Protein AF-A0A2E7D101-F1 (afdb_monomer)

Radius of gyration: 19.32 Å; C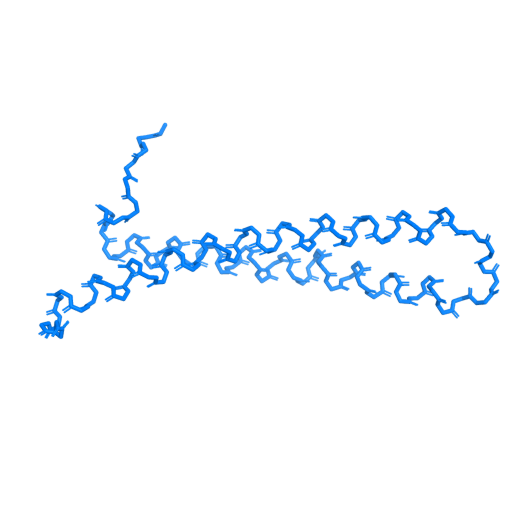α contacts (8 Å, |Δi|>4): 51; chains: 1; bounding box: 44×25×51 Å

Foldseek 3Di:
DPPDPLLPDDLVVLVVVLVVLVVVLVCLVVVNQVVLVVVLVVQVPPPVCPPPVVNVVSVVSNVVSVVVSVVSVVVSVSSVVSNVVVVCVVVVPD

Secondary structure (DSSP, 8-state):
-----GGGS-HHHHHHHHHHHHHHHHHHIIIIIHHHHHHHHHHHH-TT---HHHHHHHHHHHHHHHHHHHHHHHHHHHHHHHHHHHHHHHHT--

Mean predicted aligned error: 6.0 Å

Solvent-accessible surface area (backbone atoms only — not comparable to full-atom values): 5308 Å² total; per-residue (Å²): 127,87,88,66,59,76,80,75,52,55,70,69,55,42,52,54,50,39,50,52,53,50,52,52,47,52,50,40,40,69,74,44,34,51,54,36,51,53,48,38,52,54,56,72,69,38,87,85,61,86,48,66,64,60,54,51,49,41,49,49,56,34,51,56,40,46,52,50,52,51,52,52,50,60,52,43,52,53,36,52,54,42,46,53,56,53,48,28,68,72,73,67,61,126

Nearest PDB structures (foldseek):
  7zch-assembly1_B  TM=8.338E-01  e=1.608E+00  Homo sapiens
  7pg5-assembly1_B  TM=5.801E-01  e=7.870E+00  Homo sapiens

Sequence (94 aa):
MSDRPIESLPLRDLFNDAEKLTRELIDHYEHGLIPKADQLNRTALNDEVDDTGSLRHSASLLLESYEFARQLSKKLDKYYVAIDQSVAKITGET

Structure (mmCIF, N/CA/C/O backbone):
data_AF-A0A2E7D101-F1
#
_entry.id   AF-A0A2E7D101-F1
#
loop_
_atom_site.group_PDB
_atom_site.id
_atom_site.type_symbol
_atom_site.label_atom_id
_atom_site.label_alt_id
_atom_site.label_comp_id
_atom_site.label_asym_id
_atom_site.label_entity_id
_atom_site.label_seq_id
_atom_site.pdbx_PDB_ins_code
_atom_site.Cartn_x
_atom_site.Cartn_y
_atom_site.Cartn_z
_atom_site.occupancy
_atom_site.B_iso_or_equiv
_atom_site.auth_seq_id
_atom_site.auth_comp_id
_atom_site.auth_asym_id
_atom_site.auth_atom_id
_atom_site.pdbx_PDB_model_num
ATOM 1 N N . MET A 1 1 ? 6.691 14.627 17.245 1.00 43.22 1 MET A N 1
ATOM 2 C CA . MET A 1 1 ? 5.264 14.255 17.154 1.00 43.22 1 MET A CA 1
ATOM 3 C C . MET A 1 1 ? 5.065 13.081 18.089 1.00 43.22 1 MET A C 1
ATOM 5 O O . MET A 1 1 ? 5.897 12.188 18.060 1.00 43.22 1 MET A O 1
ATOM 9 N N . SER A 1 2 ? 4.107 13.160 19.012 1.00 45.72 2 SER A N 1
ATOM 10 C CA . SER A 1 2 ? 3.925 12.145 20.054 1.00 45.72 2 SER A CA 1
ATOM 11 C C . SER A 1 2 ? 3.672 10.781 19.419 1.00 45.72 2 SER A C 1
ATOM 13 O O . SER A 1 2 ? 2.697 10.632 18.688 1.00 45.72 2 SER A O 1
ATOM 15 N N . ASP A 1 3 ? 4.554 9.826 19.704 1.00 60.56 3 ASP A N 1
ATOM 16 C CA . ASP A 1 3 ? 4.521 8.441 19.228 1.00 60.56 3 ASP A CA 1
ATOM 17 C C . ASP A 1 3 ? 3.421 7.675 19.979 1.00 60.56 3 ASP A C 1
ATOM 19 O O . ASP A 1 3 ? 3.666 6.834 20.843 1.00 60.56 3 ASP A O 1
ATOM 23 N N . ARG A 1 4 ? 2.172 8.106 19.779 1.00 66.62 4 ARG A N 1
ATOM 24 C CA . ARG A 1 4 ? 1.017 7.451 20.382 1.00 66.62 4 ARG A CA 1
ATOM 25 C C . ARG A 1 4 ? 0.778 6.148 19.618 1.00 66.62 4 ARG A C 1
ATOM 27 O O . ARG A 1 4 ? 0.719 6.200 18.389 1.00 66.62 4 ARG A O 1
ATOM 34 N N . PRO A 1 5 ? 0.619 5.010 20.315 1.00 82.88 5 PRO A N 1
ATOM 35 C CA . PRO A 1 5 ? 0.288 3.745 19.672 1.00 82.88 5 PRO A CA 1
ATOM 36 C C . PRO A 1 5 ? -0.947 3.914 18.785 1.00 82.88 5 PRO A C 1
ATOM 38 O O . PRO A 1 5 ? -1.885 4.617 19.176 1.00 82.88 5 PRO A O 1
ATOM 41 N N . ILE A 1 6 ? -0.953 3.286 17.608 1.00 87.25 6 ILE A N 1
ATOM 42 C CA . ILE A 1 6 ? -2.058 3.370 16.641 1.00 87.25 6 ILE A CA 1
ATOM 43 C C . ILE A 1 6 ? -3.392 2.972 17.293 1.00 87.25 6 ILE A C 1
ATOM 45 O O . ILE A 1 6 ? -4.422 3.582 17.034 1.00 87.25 6 ILE A O 1
ATOM 49 N N . GLU A 1 7 ? -3.350 2.046 18.249 1.00 85.50 7 GLU A N 1
ATOM 50 C CA . GLU A 1 7 ? -4.492 1.540 19.013 1.00 85.50 7 GLU A CA 1
ATOM 51 C C . GLU A 1 7 ? -5.105 2.578 19.969 1.00 85.50 7 GLU A C 1
ATOM 53 O O . GLU A 1 7 ? -6.201 2.375 20.487 1.00 85.50 7 GLU A O 1
ATOM 58 N N . SER A 1 8 ? -4.399 3.679 20.235 1.00 86.62 8 SER A N 1
ATOM 59 C CA . SER A 1 8 ? -4.878 4.782 21.080 1.00 86.62 8 SER A CA 1
ATOM 60 C C . SER A 1 8 ? -5.547 5.910 20.291 1.00 86.62 8 SER A C 1
ATOM 62 O O . SER A 1 8 ? -6.031 6.875 20.891 1.00 86.62 8 SER A O 1
ATOM 64 N N . LEU A 1 9 ? -5.569 5.813 18.959 1.00 91.06 9 LEU A N 1
ATOM 65 C CA . LEU A 1 9 ? -6.212 6.803 18.104 1.00 91.0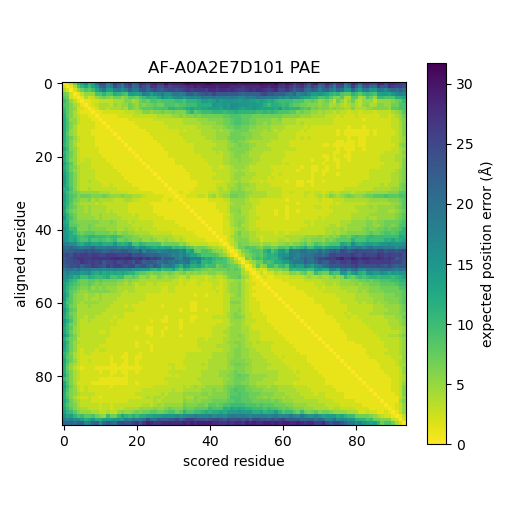6 9 LEU A CA 1
ATOM 66 C C . LEU A 1 9 ? -7.740 6.629 18.118 1.00 91.06 9 LEU A C 1
ATOM 68 O O . LEU A 1 9 ? -8.240 5.503 18.135 1.00 91.06 9 LEU A O 1
ATOM 72 N N . PRO A 1 10 ? -8.509 7.731 18.072 1.00 94.12 10 PRO A N 1
ATOM 73 C CA . PRO A 1 10 ? -9.944 7.667 17.827 1.00 94.12 10 PRO A CA 1
ATOM 74 C C . PRO A 1 10 ? -10.263 6.939 16.515 1.00 94.12 10 PRO A C 1
ATOM 76 O O . PRO A 1 10 ? -9.579 7.134 15.513 1.00 94.12 10 PRO A O 1
ATOM 79 N N . LEU A 1 11 ? -11.367 6.181 16.477 1.00 94.00 11 LEU A N 1
ATOM 80 C CA . LEU A 1 11 ? -11.786 5.428 15.283 1.00 94.00 11 LEU A CA 1
ATOM 81 C C . LEU A 1 11 ? -11.904 6.309 14.027 1.00 94.00 11 LEU A C 1
ATOM 83 O O . LEU A 1 11 ? -11.515 5.905 12.936 1.00 94.00 11 LEU A O 1
ATOM 87 N N . ARG A 1 12 ? -12.394 7.544 14.183 1.00 95.81 12 ARG A N 1
ATOM 88 C CA . ARG A 1 12 ? -12.453 8.521 13.088 1.00 95.81 12 ARG A CA 1
ATOM 89 C C . ARG A 1 12 ? -11.065 8.840 12.525 1.00 95.81 12 ARG A C 1
ATOM 91 O O . ARG A 1 12 ? -10.921 8.957 11.313 1.00 95.81 12 ARG A O 1
ATOM 98 N N . ASP A 1 13 ? -10.068 8.988 13.390 1.00 95.88 13 ASP A N 1
ATOM 99 C CA . ASP A 1 13 ? -8.701 9.303 12.977 1.00 95.88 13 ASP A CA 1
ATOM 100 C C . ASP A 1 13 ? -8.044 8.094 12.305 1.00 95.88 13 ASP A C 1
ATOM 102 O O . ASP A 1 13 ? -7.385 8.263 11.282 1.00 95.88 13 ASP A O 1
ATOM 106 N N . LEU A 1 14 ? -8.321 6.877 12.792 1.00 95.81 14 LEU A N 1
ATOM 107 C CA . LEU A 1 14 ? -7.910 5.638 12.125 1.00 95.81 14 LEU A CA 1
ATOM 108 C C . LEU A 1 14 ? -8.437 5.557 10.687 1.00 95.81 14 LEU A C 1
ATOM 110 O O . LEU A 1 14 ? -7.659 5.298 9.772 1.00 95.81 14 LEU A O 1
ATOM 114 N N . PHE A 1 15 ? -9.731 5.821 10.473 1.00 96.88 15 PHE A N 1
ATOM 115 C CA . PHE A 1 15 ? -10.316 5.835 9.129 1.00 96.88 15 PHE A CA 1
ATOM 116 C C . PHE A 1 15 ? -9.717 6.928 8.240 1.00 96.88 15 PHE A C 1
ATOM 118 O O . PHE A 1 15 ? -9.366 6.649 7.096 1.00 96.88 15 PHE A O 1
ATOM 125 N N . ASN A 1 16 ? -9.564 8.151 8.757 1.00 97.06 16 ASN A N 1
ATOM 126 C CA . ASN A 1 16 ? -8.987 9.259 7.992 1.00 97.06 16 ASN A CA 1
ATOM 127 C C . ASN A 1 16 ? -7.552 8.955 7.545 1.00 97.06 16 ASN A C 1
ATOM 129 O O . ASN A 1 16 ? -7.170 9.254 6.414 1.00 97.06 16 ASN A O 1
ATOM 133 N N . ASP A 1 17 ? -6.736 8.393 8.432 1.00 95.94 17 ASP A N 1
ATOM 134 C CA . ASP A 1 17 ? -5.346 8.084 8.116 1.00 95.94 17 ASP A CA 1
ATOM 135 C C . ASP A 1 17 ? -5.232 6.865 7.192 1.00 95.94 17 ASP A C 1
ATOM 137 O O . ASP A 1 17 ? -4.432 6.898 6.257 1.00 95.94 17 ASP A O 1
ATOM 141 N N . ALA A 1 18 ? -6.082 5.846 7.361 1.00 96.88 18 ALA A N 1
ATOM 142 C CA . ALA A 1 18 ? -6.188 4.742 6.407 1.00 96.88 18 ALA A CA 1
ATOM 143 C C . ALA A 1 18 ? -6.591 5.238 5.007 1.00 96.88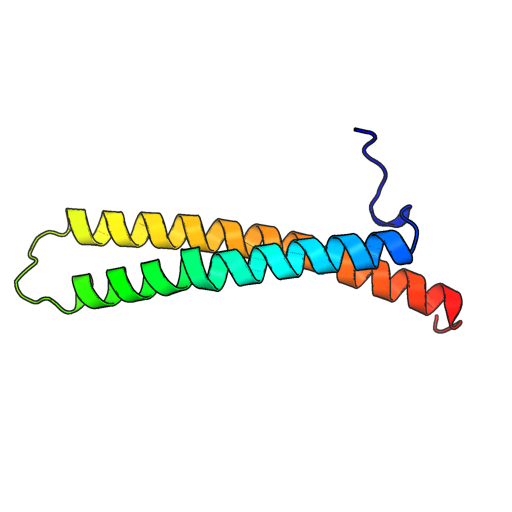 18 ALA A C 1
ATOM 145 O O . ALA A 1 18 ? -5.996 4.828 4.010 1.00 96.88 18 ALA A O 1
ATOM 146 N N . GLU A 1 19 ? -7.553 6.161 4.911 1.00 97.50 19 GLU A N 1
ATOM 147 C CA . GLU A 1 19 ? -7.971 6.756 3.638 1.00 97.50 19 GLU A CA 1
ATOM 148 C C . GLU A 1 19 ? -6.820 7.519 2.969 1.00 97.50 19 GLU A C 1
ATOM 150 O O . GLU A 1 19 ? -6.565 7.329 1.779 1.00 97.50 19 GLU A O 1
ATOM 155 N N . LYS A 1 20 ? -6.087 8.349 3.722 1.00 97.06 20 LYS A N 1
ATOM 156 C CA . LYS A 1 20 ? -4.922 9.083 3.196 1.00 97.06 20 LYS A CA 1
ATOM 157 C C . LYS A 1 20 ? -3.863 8.135 2.641 1.00 97.06 20 LYS A C 1
ATOM 159 O O . LYS A 1 20 ? -3.412 8.335 1.519 1.00 97.06 20 LYS A O 1
ATOM 164 N N . LEU A 1 21 ? -3.505 7.098 3.399 1.00 96.44 21 LEU A N 1
ATOM 165 C CA . LEU A 1 21 ? -2.516 6.107 2.968 1.00 96.44 21 LEU A CA 1
ATOM 166 C C . LEU A 1 21 ? -3.009 5.304 1.757 1.00 96.44 21 LEU A C 1
ATOM 168 O O . LEU A 1 21 ? -2.219 4.976 0.880 1.00 96.44 21 LEU A O 1
ATOM 172 N N . THR A 1 22 ? -4.313 5.029 1.673 1.00 97.12 22 THR A N 1
ATOM 173 C CA . THR A 1 22 ? -4.918 4.377 0.501 1.00 97.12 22 THR A CA 1
ATOM 174 C C . THR A 1 22 ? -4.798 5.262 -0.738 1.00 97.12 22 THR A C 1
ATOM 176 O O . THR A 1 22 ? -4.400 4.782 -1.795 1.00 97.12 22 THR A O 1
ATOM 179 N N . ARG A 1 23 ? -5.092 6.564 -0.619 1.00 97.94 23 ARG A N 1
ATOM 180 C CA . ARG A 1 23 ? -4.935 7.528 -1.721 1.00 97.94 23 ARG A CA 1
ATOM 181 C C . ARG A 1 23 ? -3.477 7.647 -2.165 1.00 97.94 23 ARG A C 1
ATOM 183 O O . ARG A 1 23 ? -3.220 7.639 -3.361 1.00 97.94 23 ARG A O 1
ATOM 190 N N . GLU A 1 24 ? -2.544 7.709 -1.219 1.00 97.44 24 GLU A N 1
ATOM 191 C CA . GLU A 1 24 ? -1.102 7.730 -1.499 1.00 97.44 24 GLU A CA 1
ATOM 192 C C . GLU A 1 24 ? -0.641 6.447 -2.210 1.00 97.44 24 GLU A C 1
ATOM 194 O O . GLU A 1 24 ? 0.146 6.502 -3.152 1.00 97.44 24 GLU A O 1
ATOM 199 N N . LEU A 1 25 ? -1.173 5.287 -1.814 1.00 97.31 25 LEU A N 1
ATOM 200 C CA . LEU A 1 25 ? -0.860 4.012 -2.454 1.00 97.31 25 LEU A CA 1
ATOM 201 C C . LEU A 1 25 ? -1.388 3.945 -3.891 1.00 97.31 25 LEU A C 1
A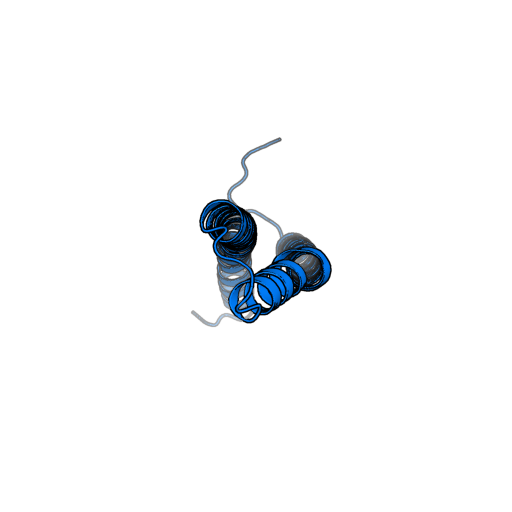TOM 203 O O . LEU A 1 25 ? -0.672 3.482 -4.776 1.00 97.31 25 LEU A O 1
ATOM 207 N N . ILE A 1 26 ? -2.619 4.410 -4.123 1.00 97.38 26 ILE A N 1
ATOM 208 C CA . ILE A 1 26 ? -3.213 4.493 -5.465 1.00 97.38 26 ILE A CA 1
ATOM 209 C C . ILE A 1 26 ? -2.381 5.421 -6.350 1.00 97.38 26 ILE A C 1
ATOM 211 O O . ILE A 1 26 ? -1.961 5.005 -7.427 1.00 97.38 26 ILE A O 1
ATOM 215 N N . ASP A 1 27 ? -2.076 6.627 -5.867 1.00 97.81 27 ASP A N 1
ATOM 216 C CA . ASP A 1 27 ? -1.267 7.603 -6.599 1.00 97.81 27 ASP A CA 1
ATOM 217 C C . ASP A 1 27 ? 0.103 7.024 -6.984 1.00 97.81 27 ASP A C 1
ATOM 219 O O . ASP A 1 27 ? 0.544 7.125 -8.131 1.00 97.81 27 ASP A O 1
ATOM 223 N N . HIS A 1 28 ? 0.748 6.316 -6.055 1.00 97.06 28 HIS A N 1
ATOM 224 C CA . HIS A 1 28 ? 2.022 5.661 -6.326 1.00 97.06 28 HIS A CA 1
ATOM 225 C C . HIS A 1 28 ? 1.903 4.475 -7.289 1.00 97.06 28 HIS A C 1
ATOM 227 O O . HIS A 1 28 ? 2.830 4.222 -8.061 1.00 97.06 28 HIS A O 1
ATOM 233 N N . TYR A 1 29 ? 0.795 3.733 -7.297 1.00 96.94 29 TYR A N 1
ATOM 234 C CA . TYR A 1 29 ? 0.583 2.706 -8.318 1.00 96.94 29 TYR A CA 1
ATOM 235 C C . TYR A 1 29 ? 0.448 3.325 -9.710 1.00 96.94 29 TYR A C 1
ATOM 237 O O . TYR A 1 29 ? 1.134 2.874 -10.630 1.00 96.94 29 TYR A O 1
ATOM 245 N N . GLU A 1 30 ? -0.374 4.365 -9.843 1.00 97.19 30 GLU A N 1
ATOM 246 C CA . GLU A 1 30 ? -0.692 5.019 -11.117 1.00 97.19 30 GLU A CA 1
ATOM 247 C C . GLU A 1 30 ? 0.505 5.768 -11.707 1.00 97.19 30 GLU A C 1
ATOM 249 O O . GLU A 1 30 ? 0.809 5.621 -12.892 1.00 97.19 30 GLU A O 1
ATOM 254 N N . HIS A 1 31 ? 1.224 6.532 -10.885 1.00 95.06 31 HIS A N 1
ATOM 255 C CA . HIS A 1 31 ? 2.303 7.410 -11.344 1.00 95.06 31 HIS A CA 1
ATOM 256 C C . HIS A 1 31 ? 3.703 6.840 -11.090 1.00 95.06 31 HIS A C 1
ATOM 258 O O . HIS A 1 31 ? 4.689 7.311 -11.659 1.00 95.06 31 HIS A O 1
ATOM 264 N N . GLY A 1 32 ? 3.812 5.821 -10.238 1.00 94.62 32 GLY A N 1
ATOM 265 C CA . GLY A 1 32 ? 5.081 5.263 -9.791 1.00 94.62 32 GLY A CA 1
ATOM 266 C C . GLY A 1 32 ? 5.335 3.860 -10.321 1.00 94.62 32 GLY A C 1
ATOM 267 O O . GLY A 1 32 ? 6.284 3.659 -11.079 1.00 94.62 32 GLY A O 1
ATOM 268 N N . LEU A 1 33 ? 4.557 2.879 -9.869 1.00 94.25 33 LEU A N 1
ATOM 269 C CA . LEU A 1 33 ? 4.869 1.465 -10.067 1.00 94.25 33 LEU A CA 1
ATOM 270 C C . LEU A 1 33 ? 4.507 0.965 -11.467 1.00 94.25 33 LEU A C 1
ATOM 272 O O . LEU A 1 33 ? 5.363 0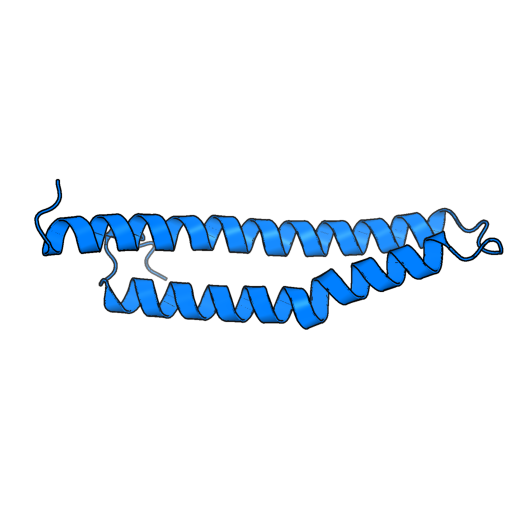.382 -12.134 1.00 94.25 33 LEU A O 1
ATOM 276 N N . ILE A 1 34 ? 3.269 1.199 -11.912 1.00 96.56 34 ILE A N 1
ATOM 277 C CA . ILE A 1 34 ? 2.774 0.711 -13.208 1.00 96.56 34 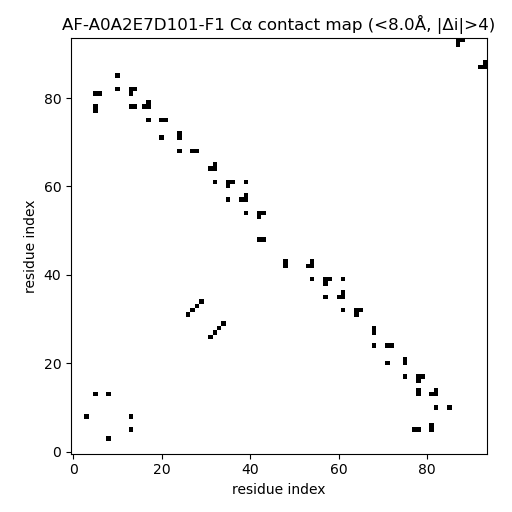ILE A CA 1
ATOM 278 C C . ILE A 1 34 ? 3.616 1.275 -14.364 1.00 96.56 34 ILE A C 1
ATOM 280 O O . ILE A 1 34 ? 4.114 0.476 -15.160 1.00 96.56 34 ILE A O 1
ATOM 284 N N . PRO A 1 35 ? 3.912 2.591 -14.429 1.00 96.50 35 PRO A N 1
ATOM 285 C CA . PRO A 1 35 ? 4.728 3.133 -15.515 1.00 96.50 35 PRO A CA 1
ATOM 286 C C . PRO A 1 35 ? 6.142 2.540 -15.569 1.00 96.50 35 PRO A C 1
ATOM 288 O O . PRO A 1 35 ? 6.667 2.286 -16.652 1.00 96.50 35 PRO A O 1
ATOM 291 N N . LYS A 1 36 ? 6.765 2.281 -14.409 1.00 95.62 36 LYS A N 1
ATOM 292 C CA . LYS A 1 36 ? 8.099 1.658 -14.345 1.00 95.62 36 LYS A CA 1
ATOM 293 C C . LYS A 1 36 ? 8.070 0.198 -14.797 1.00 95.62 36 LYS A C 1
ATOM 295 O O . LYS A 1 36 ? 9.014 -0.250 -15.445 1.00 95.62 36 LYS A O 1
ATOM 300 N N . ALA A 1 37 ? 7.004 -0.535 -14.476 1.00 95.19 37 ALA A N 1
ATOM 301 C CA . ALA A 1 37 ? 6.821 -1.909 -14.936 1.00 95.19 37 ALA A CA 1
ATOM 302 C C . ALA A 1 37 ? 6.656 -1.957 -16.462 1.00 95.19 37 ALA A C 1
ATOM 304 O O . ALA A 1 37 ? 7.336 -2.738 -17.130 1.00 95.19 37 ALA A O 1
ATOM 305 N N . ASP A 1 38 ? 5.839 -1.060 -17.017 1.00 94.25 38 ASP A N 1
ATOM 306 C CA . ASP A 1 38 ? 5.658 -0.923 -18.464 1.00 94.25 38 ASP A CA 1
ATOM 307 C C . ASP A 1 38 ? 6.961 -0.539 -19.170 1.00 94.25 38 ASP A C 1
ATOM 309 O O . ASP A 1 38 ? 7.284 -1.092 -20.224 1.00 94.25 38 ASP A O 1
ATOM 313 N N . GLN A 1 39 ? 7.739 0.381 -18.590 1.00 90.69 39 GLN A N 1
ATOM 314 C CA . GLN A 1 39 ? 9.042 0.767 -19.124 1.00 90.69 39 GLN A CA 1
ATOM 315 C C . GLN A 1 39 ? 10.010 -0.418 -19.148 1.00 90.69 39 GLN A C 1
ATOM 317 O O . GLN A 1 39 ? 10.617 -0.672 -20.186 1.00 90.69 39 GLN A O 1
ATOM 322 N N . LEU A 1 40 ? 10.128 -1.164 -18.044 1.00 91.25 40 LEU A N 1
ATOM 323 C CA . LEU A 1 40 ? 10.993 -2.342 -17.983 1.00 91.25 40 LEU A CA 1
ATOM 324 C C . LEU A 1 40 ? 10.585 -3.385 -19.028 1.00 91.25 40 LEU A C 1
ATOM 326 O O . LEU A 1 40 ? 11.450 -3.930 -19.708 1.00 91.25 40 LEU A O 1
ATOM 330 N N . ASN A 1 41 ? 9.282 -3.626 -19.189 1.00 91.25 41 ASN A N 1
ATOM 331 C CA . ASN A 1 41 ? 8.772 -4.562 -20.185 1.00 91.25 41 ASN A CA 1
ATOM 332 C C . ASN A 1 41 ? 9.142 -4.121 -21.612 1.00 91.25 41 ASN A C 1
ATOM 334 O O . ASN A 1 41 ? 9.643 -4.918 -22.399 1.00 91.25 41 ASN A O 1
ATOM 338 N N . ARG A 1 42 ? 8.990 -2.830 -21.937 1.00 88.94 42 ARG A N 1
ATOM 339 C CA . ARG A 1 42 ? 9.414 -2.278 -23.238 1.00 88.94 42 ARG A CA 1
ATOM 340 C C . ARG A 1 42 ? 10.920 -2.403 -23.462 1.00 88.94 42 ARG A C 1
ATOM 342 O O . ARG A 1 42 ? 11.335 -2.726 -24.568 1.00 88.94 42 ARG A O 1
ATOM 349 N N . THR A 1 43 ? 11.733 -2.156 -22.436 1.00 85.75 43 THR A N 1
ATOM 350 C CA . THR A 1 43 ? 13.193 -2.307 -22.520 1.00 85.75 43 THR A CA 1
ATOM 351 C C . THR A 1 43 ? 13.594 -3.766 -22.722 1.00 85.75 43 THR A C 1
ATOM 353 O O . THR A 1 43 ? 14.474 -4.032 -23.528 1.00 85.75 43 THR A O 1
ATOM 356 N N . ALA A 1 44 ? 12.935 -4.705 -22.040 1.00 85.62 44 ALA A N 1
ATOM 357 C CA . ALA A 1 44 ? 13.217 -6.134 -22.158 1.00 85.62 44 ALA A CA 1
ATOM 358 C C . ALA A 1 44 ? 12.803 -6.732 -23.513 1.00 85.62 44 ALA A C 1
ATOM 360 O O . ALA A 1 44 ? 13.397 -7.712 -23.946 1.00 85.62 44 ALA A O 1
ATOM 361 N N . LEU A 1 45 ? 11.785 -6.160 -24.166 1.00 84.81 45 LEU A N 1
ATOM 362 C CA . LEU A 1 45 ? 11.271 -6.618 -25.462 1.00 84.81 45 LEU A CA 1
ATOM 363 C C . LEU A 1 45 ? 12.010 -6.021 -26.671 1.00 84.81 45 LEU A C 1
ATOM 365 O O . LEU A 1 45 ? 11.758 -6.442 -27.798 1.00 84.81 45 LEU A O 1
ATOM 369 N N . ASN A 1 46 ? 12.891 -5.037 -26.472 1.00 80.62 46 ASN A N 1
ATOM 370 C CA . ASN A 1 46 ? 13.714 -4.503 -27.553 1.00 80.62 46 ASN A CA 1
ATOM 371 C C . ASN A 1 46 ? 14.967 -5.373 -27.740 1.00 80.62 46 ASN A C 1
ATOM 373 O O . ASN A 1 46 ? 15.956 -5.194 -27.033 1.00 80.62 46 ASN A O 1
ATOM 377 N N . ASP A 1 47 ? 14.932 -6.259 -28.740 1.00 61.91 47 ASP A N 1
ATOM 378 C CA . ASP A 1 47 ? 16.031 -7.170 -29.121 1.00 61.91 47 ASP A CA 1
ATOM 379 C C . ASP A 1 47 ? 17.346 -6.457 -29.513 1.00 61.91 47 ASP A C 1
ATOM 381 O O . ASP A 1 47 ? 18.401 -7.083 -29.566 1.00 61.91 47 ASP A O 1
ATOM 385 N N . GLU A 1 48 ? 17.314 -5.146 -29.776 1.00 63.62 48 GLU A N 1
ATOM 386 C CA . GLU A 1 48 ? 18.508 -4.347 -30.102 1.00 63.62 48 GLU A CA 1
ATOM 387 C C . GLU A 1 48 ? 19.283 -3.865 -28.860 1.00 63.62 48 GLU A C 1
ATOM 389 O O . GLU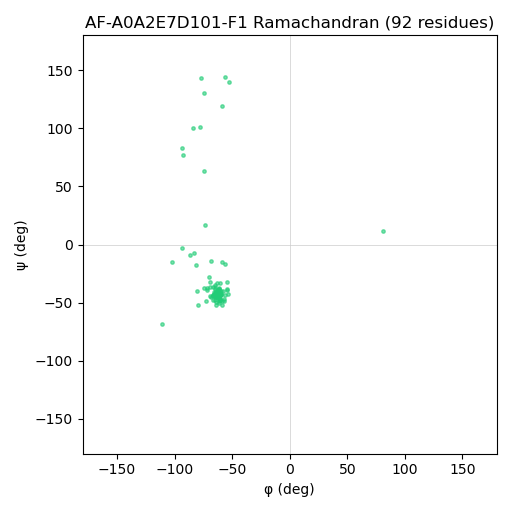 A 1 48 ? 20.375 -3.305 -28.982 1.00 63.62 48 GLU A O 1
ATOM 394 N N . VAL A 1 49 ? 18.742 -4.066 -27.655 1.00 59.59 49 VAL A N 1
ATOM 395 C CA . VAL A 1 49 ? 19.349 -3.594 -26.407 1.00 59.59 49 VAL A CA 1
ATOM 396 C C . VAL A 1 49 ? 20.215 -4.702 -25.803 1.00 59.59 49 VAL A C 1
ATOM 398 O O . VAL A 1 49 ? 19.823 -5.374 -24.855 1.00 59.59 49 VAL A O 1
ATOM 401 N N . ASP A 1 50 ? 21.455 -4.826 -26.280 1.00 60.59 50 ASP A N 1
ATOM 402 C CA . ASP A 1 50 ? 22.531 -5.562 -25.576 1.00 60.59 50 ASP A CA 1
ATOM 403 C C . ASP A 1 50 ? 23.060 -4.778 -24.346 1.00 60.59 50 ASP A C 1
ATOM 405 O O . ASP A 1 50 ? 24.133 -5.026 -23.795 1.00 60.59 50 ASP A O 1
ATOM 409 N N . ASP A 1 51 ? 22.300 -3.778 -23.884 1.00 71.12 51 ASP A N 1
ATOM 410 C CA . ASP A 1 51 ? 22.633 -2.963 -22.724 1.00 71.12 51 ASP A CA 1
ATOM 411 C C . ASP A 1 51 ? 22.005 -3.545 -21.450 1.00 71.12 51 ASP A C 1
ATOM 413 O O . ASP A 1 51 ? 21.018 -3.056 -20.885 1.00 71.12 51 ASP A O 1
ATOM 417 N N . THR A 1 52 ? 22.644 -4.605 -20.954 1.00 76.75 52 THR A N 1
ATOM 418 C CA . THR A 1 52 ? 22.329 -5.196 -19.642 1.00 76.75 52 THR A CA 1
ATOM 419 C C . THR A 1 52 ? 22.428 -4.193 -18.483 1.00 76.75 52 THR A C 1
ATOM 421 O O . THR A 1 52 ? 21.924 -4.486 -17.393 1.00 76.75 52 THR A O 1
ATOM 424 N N . GLY A 1 53 ? 23.089 -3.043 -18.666 1.00 81.94 53 GLY A N 1
ATOM 425 C CA . GLY A 1 53 ? 23.154 -1.957 -17.690 1.00 81.94 53 GLY A CA 1
ATOM 426 C C . GLY A 1 53 ? 21.829 -1.206 -17.597 1.00 81.94 53 GLY A C 1
ATOM 427 O O . GLY A 1 53 ? 21.287 -1.061 -16.499 1.00 81.94 53 GLY A O 1
ATOM 428 N N . SER A 1 54 ? 21.262 -0.824 -18.741 1.00 82.94 54 SER A N 1
ATOM 429 C CA . SER A 1 54 ? 19.949 -0.168 -18.824 1.00 82.94 54 SER A CA 1
ATOM 430 C C . SER A 1 54 ? 18.823 -1.043 -18.266 1.00 82.94 54 SER A C 1
ATOM 432 O O . SER A 1 54 ? 18.017 -0.570 -17.462 1.00 82.94 54 SER A O 1
ATOM 434 N N . LEU A 1 55 ? 18.810 -2.343 -18.587 1.00 87.75 55 LEU A N 1
ATOM 435 C CA . LEU A 1 55 ? 17.811 -3.274 -18.045 1.00 87.75 55 LEU A CA 1
ATOM 436 C C . LEU A 1 55 ? 17.916 -3.409 -16.516 1.00 87.75 55 LEU A C 1
ATOM 438 O O . LEU A 1 55 ? 16.907 -3.349 -15.809 1.00 87.75 55 LEU A O 1
ATOM 442 N N . ARG A 1 56 ? 19.141 -3.545 -15.986 1.00 89.81 56 ARG A N 1
ATOM 443 C CA . ARG A 1 56 ? 19.387 -3.600 -14.534 1.00 89.81 56 ARG A CA 1
ATOM 444 C C . ARG A 1 56 ? 18.963 -2.315 -13.835 1.00 89.81 56 ARG A C 1
ATOM 446 O O . ARG A 1 56 ? 18.385 -2.381 -12.753 1.00 89.81 56 ARG A O 1
ATOM 453 N N . HIS A 1 57 ? 19.221 -1.164 -14.447 1.00 90.31 57 HIS A N 1
ATOM 454 C CA . HIS A 1 57 ? 18.812 0.121 -13.897 1.00 90.31 57 HIS A CA 1
ATOM 455 C C . HIS A 1 57 ? 17.283 0.240 -13.817 1.00 90.31 57 HIS A C 1
ATOM 457 O O . HIS A 1 57 ? 16.753 0.524 -12.743 1.00 90.31 57 HIS A O 1
ATOM 463 N N . SER A 1 58 ? 16.560 -0.067 -14.900 1.00 90.50 58 SER A N 1
ATOM 464 C CA . SER A 1 58 ? 15.090 -0.066 -14.904 1.00 90.50 58 SER A CA 1
ATOM 465 C C . SER A 1 58 ? 14.500 -1.049 -13.888 1.00 90.50 58 SER A C 1
ATOM 467 O O . SER A 1 58 ? 13.544 -0.710 -13.190 1.00 90.50 58 SER A O 1
ATOM 469 N N . ALA A 1 59 ? 15.096 -2.236 -13.743 1.00 93.56 59 ALA A N 1
ATOM 470 C CA . ALA A 1 59 ? 14.690 -3.201 -12.724 1.00 93.56 59 ALA A CA 1
ATOM 471 C C . ALA A 1 59 ? 14.920 -2.673 -11.297 1.00 93.56 59 ALA A C 1
ATOM 473 O O . ALA A 1 59 ? 14.054 -2.846 -10.441 1.00 93.56 59 ALA A O 1
ATOM 474 N N . SER A 1 60 ? 16.040 -1.986 -11.041 1.00 95.38 60 SER A N 1
ATOM 475 C CA . SER A 1 60 ? 16.322 -1.360 -9.740 1.00 95.38 60 SER A CA 1
ATOM 476 C C . SER A 1 60 ? 15.266 -0.317 -9.378 1.00 95.38 60 SER A C 1
ATOM 478 O O . SER A 1 60 ? 14.703 -0.366 -8.287 1.00 95.38 60 SER A O 1
ATOM 480 N N . LEU A 1 61 ? 14.931 0.578 -10.314 1.00 94.44 61 LEU A N 1
ATOM 481 C CA . LEU A 1 61 ? 13.906 1.604 -10.100 1.00 94.44 61 LEU A CA 1
ATOM 482 C C . LEU A 1 61 ? 12.524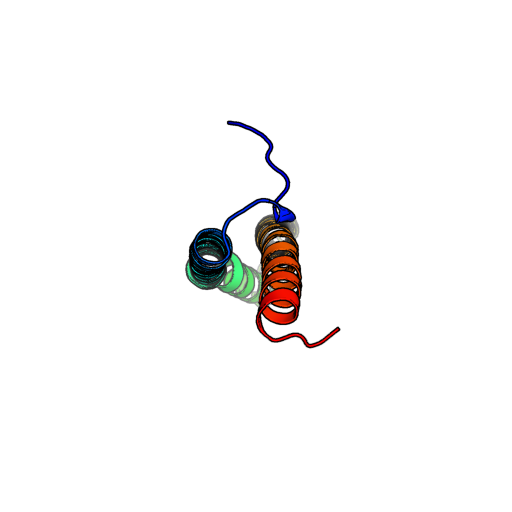 0.993 -9.831 1.00 94.44 61 LEU A C 1
ATOM 484 O O . LEU A 1 61 ? 11.763 1.499 -9.002 1.00 94.44 61 LEU A O 1
ATOM 488 N N . LEU A 1 62 ? 12.185 -0.098 -10.525 1.00 96.38 62 LEU A N 1
ATOM 489 C CA . LEU A 1 62 ? 10.940 -0.824 -10.290 1.00 96.38 62 LEU A CA 1
ATOM 490 C C . LEU A 1 62 ? 10.915 -1.453 -8.892 1.00 96.38 62 LEU A C 1
ATOM 492 O O . LEU A 1 62 ? 9.910 -1.332 -8.194 1.00 96.38 62 LEU A O 1
ATOM 496 N N . LEU A 1 63 ? 12.011 -2.088 -8.469 1.00 97.06 63 LEU A N 1
ATOM 497 C CA . LEU A 1 63 ? 12.126 -2.714 -7.149 1.00 97.06 63 LEU A CA 1
ATOM 498 C C . LEU A 1 63 ? 12.034 -1.692 -6.011 1.00 97.06 63 LEU A C 1
ATOM 500 O O . LEU A 1 63 ? 11.339 -1.947 -5.030 1.00 97.06 63 LEU A O 1
ATOM 504 N N . GLU A 1 64 ? 12.667 -0.527 -6.151 1.00 96.38 64 GLU A N 1
ATOM 505 C CA . GLU A 1 64 ? 12.537 0.575 -5.188 1.00 96.38 64 GLU A CA 1
ATOM 506 C C . GLU A 1 64 ? 11.084 1.050 -5.080 1.00 96.38 64 GLU A C 1
ATOM 508 O O . GLU A 1 64 ? 10.531 1.173 -3.984 1.00 96.38 64 GLU A O 1
ATOM 513 N N . SER A 1 65 ? 10.431 1.247 -6.228 1.00 96.50 65 SER A N 1
ATOM 514 C CA . SER A 1 65 ? 9.020 1.632 -6.290 1.00 96.50 65 SER A CA 1
ATOM 515 C C . SER A 1 65 ? 8.117 0.560 -5.667 1.00 96.50 65 SER A C 1
ATOM 517 O O . SER A 1 65 ? 7.155 0.886 -4.972 1.00 96.50 65 SER A O 1
ATOM 519 N N . TYR A 1 66 ? 8.419 -0.717 -5.884 1.00 97.50 66 TYR A N 1
ATOM 520 C CA . TYR A 1 66 ? 7.678 -1.831 -5.298 1.00 97.50 66 TYR A CA 1
ATOM 521 C C . TYR A 1 66 ? 7.846 -1.890 -3.778 1.00 97.50 66 TYR A C 1
ATOM 523 O O . TYR A 1 66 ? 6.862 -2.056 -3.056 1.00 97.50 66 TYR A O 1
ATOM 531 N N . GLU A 1 67 ? 9.065 -1.713 -3.270 1.00 97.56 67 GLU A N 1
ATOM 532 C CA . GLU A 1 67 ? 9.321 -1.745 -1.830 1.00 97.56 67 GLU A CA 1
ATOM 533 C C . GLU A 1 67 ? 8.624 -0.581 -1.111 1.00 97.56 67 GLU A C 1
ATOM 535 O O . GLU A 1 67 ? 8.054 -0.795 -0.041 1.00 97.56 67 GLU A O 1
ATOM 540 N N . PHE A 1 68 ? 8.553 0.608 -1.721 1.00 95.56 68 PHE A N 1
ATOM 541 C CA . PHE A 1 68 ? 7.736 1.709 -1.197 1.00 95.56 68 PHE A CA 1
ATOM 542 C C . PHE A 1 68 ? 6.252 1.318 -1.079 1.00 95.56 68 PHE A C 1
ATOM 544 O O . PHE A 1 68 ? 5.670 1.408 0.005 1.00 95.56 68 PHE A O 1
ATOM 551 N N . ALA A 1 69 ? 5.653 0.802 -2.161 1.00 96.88 69 ALA A N 1
ATOM 552 C CA . ALA A 1 69 ? 4.253 0.364 -2.167 1.00 96.88 69 ALA A CA 1
ATOM 553 C C . ALA A 1 69 ? 3.991 -0.718 -1.106 1.00 96.88 69 ALA A C 1
ATOM 555 O O . ALA A 1 69 ? 2.980 -0.702 -0.399 1.00 96.88 69 ALA A O 1
ATOM 556 N N . ARG A 1 70 ? 4.941 -1.644 -0.948 1.00 97.12 70 ARG A N 1
ATOM 557 C CA . ARG A 1 70 ? 4.893 -2.719 0.044 1.00 97.12 70 ARG A CA 1
ATOM 558 C C . ARG A 1 70 ? 4.959 -2.192 1.475 1.00 97.12 70 ARG A C 1
ATOM 560 O O . ARG A 1 70 ? 4.231 -2.688 2.334 1.00 97.12 70 ARG A O 1
ATOM 567 N N . GLN A 1 71 ? 5.818 -1.218 1.761 1.00 96.81 71 GLN A N 1
ATOM 568 C CA . GLN A 1 71 ? 5.904 -0.596 3.085 1.00 96.81 71 GLN A CA 1
ATOM 569 C C . GLN A 1 71 ? 4.624 0.164 3.430 1.00 96.81 71 GLN A C 1
ATOM 571 O O . GLN A 1 71 ? 4.125 0.040 4.552 1.00 96.81 71 GLN A O 1
ATOM 576 N N . LEU A 1 72 ? 4.062 0.883 2.459 1.00 96.00 72 LEU A N 1
ATOM 577 C CA . LEU A 1 72 ? 2.808 1.605 2.626 1.00 96.00 72 LEU A CA 1
ATOM 578 C C . LEU A 1 72 ? 1.635 0.647 2.871 1.00 96.00 72 LEU A C 1
ATOM 580 O O . LEU A 1 72 ? 0.869 0.849 3.810 1.00 96.00 72 LEU A O 1
ATOM 584 N N . SER A 1 73 ? 1.573 -0.457 2.121 1.00 96.25 73 SER A N 1
ATOM 585 C CA . SER A 1 73 ? 0.575 -1.522 2.313 1.00 96.25 73 SER A CA 1
ATOM 586 C C . SER A 1 73 ? 0.677 -2.151 3.707 1.00 96.25 73 SER A C 1
ATOM 588 O O . SER A 1 73 ? -0.312 -2.225 4.426 1.00 96.25 73 SER A O 1
ATOM 590 N N . LYS A 1 74 ? 1.890 -2.491 4.167 1.00 96.75 74 LYS A N 1
ATOM 591 C CA . LYS A 1 74 ? 2.106 -3.001 5.537 1.00 96.75 74 LYS A CA 1
ATOM 592 C C . LYS A 1 74 ? 1.686 -2.008 6.618 1.00 96.75 74 LYS A C 1
ATOM 594 O O . LYS A 1 74 ? 1.307 -2.410 7.715 1.00 96.75 74 LYS A O 1
ATOM 599 N N . LYS A 1 75 ? 1.841 -0.706 6.365 1.00 95.69 75 LYS A N 1
ATOM 600 C CA . LYS A 1 75 ? 1.377 0.332 7.289 1.00 95.69 75 LYS A CA 1
ATOM 601 C C . LYS A 1 75 ? -0.149 0.370 7.305 1.00 95.69 75 LYS A C 1
ATOM 603 O O . LYS A 1 75 ? -0.719 0.414 8.389 1.00 95.69 75 LYS A O 1
ATOM 608 N N . LEU A 1 76 ? -0.782 0.298 6.137 1.00 96.56 76 LEU A N 1
ATOM 609 C CA . LEU A 1 76 ? -2.232 0.274 5.969 1.00 96.56 76 LEU A CA 1
ATOM 610 C C . LEU A 1 76 ? -2.880 -0.933 6.671 1.00 96.56 76 LEU A C 1
ATOM 612 O O . LEU A 1 76 ? -3.858 -0.750 7.390 1.00 96.56 76 LEU A O 1
ATOM 616 N N . ASP A 1 77 ? -2.265 -2.118 6.593 1.00 97.19 77 ASP A N 1
ATOM 617 C CA . ASP A 1 77 ? -2.719 -3.320 7.312 1.00 97.19 77 ASP A CA 1
ATOM 618 C C . ASP A 1 77 ? -2.849 -3.081 8.823 1.00 97.19 77 ASP A C 1
ATOM 620 O O . ASP A 1 77 ? -3.808 -3.525 9.452 1.00 97.19 77 ASP A O 1
ATOM 624 N N . LYS A 1 78 ? -1.918 -2.326 9.423 1.00 95.94 78 LYS A N 1
ATOM 625 C CA . LYS A 1 78 ? -1.991 -1.983 10.853 1.00 95.94 78 LYS A CA 1
ATOM 626 C C . LYS A 1 78 ? -3.202 -1.109 11.166 1.00 95.94 78 LYS A C 1
ATOM 628 O O . LYS A 1 78 ? -3.816 -1.292 12.213 1.00 95.94 78 LYS A O 1
ATOM 633 N N . TYR A 1 79 ? -3.548 -0.178 10.274 1.00 96.44 79 TYR A N 1
ATOM 634 C CA . TYR A 1 79 ? -4.752 0.638 10.433 1.00 96.44 79 TYR A CA 1
ATOM 635 C C . TYR A 1 79 ? -6.013 -0.216 10.316 1.00 96.44 79 TYR A C 1
ATOM 637 O O . TYR A 1 79 ? -6.899 -0.065 11.150 1.00 96.44 79 TYR A O 1
ATOM 645 N N . TYR A 1 80 ? -6.083 -1.142 9.356 1.00 95.75 80 TYR A N 1
ATOM 646 C CA . TYR A 1 80 ? -7.233 -2.041 9.221 1.00 95.75 80 TYR A CA 1
ATOM 647 C C . TYR A 1 80 ? -7.420 -2.931 10.449 1.00 95.75 80 TYR A C 1
ATOM 649 O O . TYR A 1 80 ? -8.515 -2.976 10.999 1.00 95.75 80 TYR A O 1
ATOM 657 N N . VAL A 1 81 ? -6.344 -3.528 10.966 1.00 96.12 81 VAL A N 1
ATOM 658 C CA . VAL A 1 81 ? -6.403 -4.314 12.209 1.00 96.12 81 VAL A CA 1
ATOM 659 C C . VAL A 1 81 ? -6.874 -3.460 13.394 1.00 96.12 81 VAL A C 1
ATOM 661 O O . VAL A 1 81 ? -7.708 -3.906 14.181 1.00 96.12 81 VAL A O 1
ATOM 664 N N . ALA A 1 82 ? -6.379 -2.227 13.532 1.00 95.56 82 ALA A N 1
ATOM 665 C CA . ALA A 1 82 ? -6.800 -1.329 14.609 1.00 95.56 82 ALA A CA 1
ATOM 666 C C . ALA A 1 82 ? -8.271 -0.888 14.472 1.00 95.56 82 ALA A C 1
ATOM 668 O O . ALA A 1 82 ? -8.972 -0.753 15.481 1.00 95.56 82 ALA A O 1
ATOM 669 N N . ILE A 1 83 ? -8.748 -0.681 13.240 1.00 95.69 83 ILE A N 1
ATOM 670 C CA . ILE A 1 83 ? -10.152 -0.383 12.929 1.00 95.69 83 ILE A CA 1
ATOM 671 C C . ILE A 1 83 ? -11.028 -1.571 13.317 1.00 95.69 83 ILE A C 1
ATOM 673 O O . ILE A 1 83 ? -11.964 -1.377 14.091 1.00 95.69 83 ILE A O 1
ATOM 677 N N . ASP A 1 84 ? -10.695 -2.780 12.867 1.00 95.12 84 ASP A N 1
ATOM 678 C CA . ASP A 1 84 ? -11.459 -3.996 13.168 1.00 95.12 84 ASP A CA 1
ATOM 679 C C . ASP A 1 84 ? -11.571 -4.214 14.680 1.00 95.12 84 ASP A C 1
ATOM 681 O O . ASP A 1 84 ? -12.667 -4.393 15.210 1.00 95.12 84 ASP A O 1
ATOM 685 N N . GLN A 1 85 ? -10.459 -4.088 15.411 1.00 93.62 85 GLN A N 1
ATOM 686 C CA . GLN A 1 85 ? -10.456 -4.185 16.875 1.00 93.62 85 GLN A CA 1
ATOM 687 C C . GLN A 1 85 ? -11.311 -3.104 17.546 1.00 93.62 85 GLN A C 1
ATOM 689 O O . GLN A 1 85 ? -11.945 -3.355 18.572 1.00 93.62 85 GLN A O 1
ATOM 694 N N . SER A 1 86 ? -11.304 -1.883 17.013 1.00 93.44 86 SER A N 1
ATOM 695 C CA . SER A 1 86 ? -12.090 -0.774 17.556 1.00 93.44 86 SER A CA 1
ATOM 696 C C . SER A 1 86 ? -13.582 -0.952 17.288 1.00 93.44 86 SER A C 1
ATOM 698 O O . SER A 1 86 ? -14.392 -0.676 18.170 1.00 93.44 86 SER A O 1
ATOM 700 N N . VAL A 1 87 ? -13.950 -1.446 16.105 1.00 94.00 87 VAL A N 1
ATOM 701 C CA . VAL A 1 87 ? -15.336 -1.750 15.736 1.00 94.00 87 VAL A CA 1
ATOM 702 C C . VAL A 1 87 ? -15.870 -2.905 16.578 1.00 94.00 87 VAL A C 1
ATOM 704 O O . VAL A 1 87 ? -16.921 -2.740 17.189 1.00 94.00 87 VAL A O 1
ATOM 707 N N . ALA A 1 88 ? -15.115 -3.998 16.712 1.00 93.81 88 ALA A N 1
ATOM 708 C CA . ALA A 1 88 ? -15.469 -5.152 17.542 1.00 93.81 88 ALA A CA 1
ATOM 709 C C . ALA A 1 88 ? -15.799 -4.753 18.995 1.00 93.81 88 ALA A C 1
ATOM 711 O O . ALA A 1 88 ? -16.813 -5.161 19.563 1.00 93.81 88 ALA A O 1
ATOM 712 N N . LYS A 1 89 ? -15.002 -3.845 19.582 1.00 91.00 89 LYS A 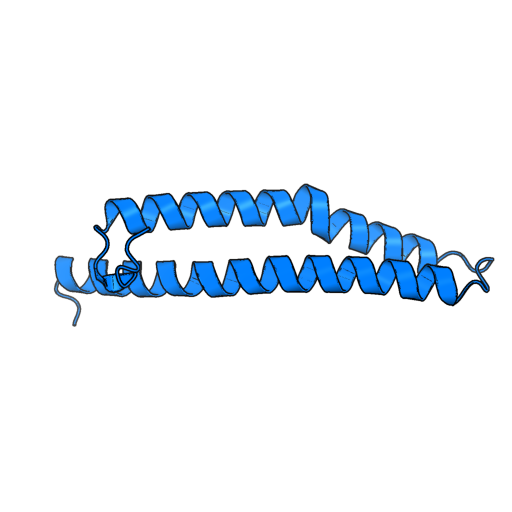N 1
ATOM 713 C CA . LYS A 1 89 ? -15.264 -3.287 20.923 1.00 91.00 89 LYS A CA 1
ATOM 714 C C . LYS A 1 89 ? -16.568 -2.490 21.010 1.00 91.00 89 LYS A C 1
ATOM 716 O O . LYS A 1 89 ? -17.177 -2.454 22.075 1.00 91.00 89 LYS A O 1
ATOM 721 N N . ILE A 1 90 ? -16.968 -1.813 19.934 1.00 91.12 90 ILE A N 1
ATOM 722 C CA . ILE A 1 90 ? -18.194 -1.002 19.886 1.00 91.12 90 ILE A CA 1
ATOM 723 C C . ILE A 1 90 ? -19.422 -1.889 19.660 1.00 91.12 90 ILE A C 1
ATOM 725 O O . ILE A 1 90 ? -20.464 -1.645 20.265 1.00 91.12 90 ILE A O 1
ATOM 729 N N . THR A 1 91 ? -19.312 -2.901 18.797 1.00 93.44 91 THR A N 1
ATOM 730 C CA . THR A 1 91 ? -20.420 -3.801 18.441 1.00 93.44 91 THR A CA 1
ATOM 731 C C . THR A 1 91 ? -20.642 -4.912 19.466 1.00 93.44 91 THR A C 1
ATOM 733 O O . THR A 1 91 ? -21.725 -5.491 19.500 1.00 93.44 91 THR A O 1
ATOM 736 N N . GLY A 1 92 ? -19.661 -5.182 20.333 1.00 86.31 92 GLY A N 1
ATOM 737 C CA . GLY A 1 92 ? -19.733 -6.247 21.336 1.00 86.31 92 GLY A CA 1
ATOM 738 C C . GLY A 1 92 ? -19.417 -7.635 20.776 1.00 86.31 92 GLY A C 1
ATOM 739 O O . GLY A 1 92 ? -19.641 -8.632 21.458 1.00 86.31 92 GLY A O 1
ATOM 740 N N . GLU A 1 93 ? -18.890 -7.709 19.554 1.00 75.25 93 GLU A N 1
ATOM 741 C CA . GLU A 1 93 ? -18.354 -8.933 18.964 1.00 75.25 93 GLU A CA 1
ATOM 742 C C . GLU A 1 93 ? -16.967 -9.171 19.576 1.00 75.25 93 GLU A C 1
ATOM 744 O O . GLU A 1 93 ? -16.006 -8.484 19.239 1.00 75.25 93 GLU A O 1
ATOM 749 N N . THR A 1 94 ? -16.873 -10.079 20.552 1.00 57.59 94 THR A N 1
ATOM 750 C CA . THR A 1 94 ? -15.597 -10.496 21.169 1.00 57.59 94 THR A CA 1
ATOM 751 C C . THR A 1 94 ? -15.406 -11.991 21.014 1.00 57.59 94 THR A C 1
ATOM 753 O O . THR A 1 94 ? -16.401 -12.722 21.228 1.00 57.59 94 THR A O 1
#

pLDDT: mean 89.64, std 11.88, range [43.22, 97.94]